Protein AF-A0A2G8JCI7-F1 (afdb_monomer)

Secondary structure (DSSP, 8-state):
-EETTEE--------SSTTTSS--TTTTHHHHHHHHHHHHHHHHHHT-SS--TTTS---S--EEE------SSPPPHHHHHHHHHHTTTSEEE-

Structure (mmCIF, N/CA/C/O backbone):
data_AF-A0A2G8JCI7-F1
#
_entry.id   AF-A0A2G8JCI7-F1
#
loop_
_atom_site.group_PDB
_atom_site.id
_atom_site.type_symbol
_atom_site.label_atom_id
_atom_site.label_alt_id
_atom_site.label_comp_id
_atom_site.label_asym_id
_atom_site.label_entity_id
_atom_site.label_seq_id
_atom_site.pdbx_PDB_ins_code
_atom_site.Cartn_x
_atom_site.Cartn_y
_atom_site.Cartn_z
_atom_site.occupancy
_atom_site.B_iso_or_equiv
_atom_site.auth_seq_id
_atom_site.auth_comp_id
_atom_site.auth_asym_id
_atom_site.auth_atom_id
_atom_site.pdbx_PDB_model_num
ATOM 1 N N . LEU A 1 1 ? -20.769 -5.703 -0.640 1.00 59.75 1 LEU A N 1
ATOM 2 C CA . LEU A 1 1 ? -20.681 -6.949 -1.430 1.00 59.75 1 LEU A CA 1
ATOM 3 C C . LEU A 1 1 ? -21.039 -8.122 -0.526 1.00 59.75 1 LEU A C 1
ATOM 5 O O . LEU A 1 1 ? -20.855 -8.003 0.682 1.00 59.75 1 LEU A O 1
ATOM 9 N N . GLN A 1 2 ? -21.556 -9.215 -1.081 1.00 62.34 2 GLN A N 1
ATOM 10 C CA . GLN A 1 2 ? -21.710 -10.482 -0.367 1.00 62.34 2 GLN A CA 1
ATOM 11 C C . GLN A 1 2 ? -20.849 -11.508 -1.094 1.00 62.34 2 GLN A C 1
ATOM 13 O O . GLN A 1 2 ? -21.037 -11.719 -2.288 1.00 62.34 2 GLN A O 1
ATOM 18 N N . GLU A 1 3 ? -19.893 -12.097 -0.389 1.00 73.12 3 GLU A N 1
ATOM 19 C CA . GLU A 1 3 ? -19.030 -13.149 -0.921 1.00 73.12 3 GLU A CA 1
ATOM 20 C C . GLU A 1 3 ? -19.130 -14.338 0.028 1.00 73.12 3 GLU A C 1
ATOM 22 O O . GLU A 1 3 ? -18.928 -14.182 1.230 1.00 73.12 3 GLU A O 1
ATOM 27 N N . SER A 1 4 ? -19.541 -15.501 -0.483 1.00 72.25 4 SER A N 1
ATOM 28 C CA . SER A 1 4 ? -19.650 -16.743 0.300 1.00 72.25 4 SER A CA 1
ATOM 29 C C . SER A 1 4 ? -20.388 -16.585 1.645 1.00 72.25 4 SER A C 1
ATOM 31 O O . SER A 1 4 ? -19.954 -17.105 2.668 1.00 72.25 4 SER A O 1
ATOM 33 N N . ASN A 1 5 ? -21.512 -15.853 1.652 1.00 79.69 5 ASN A N 1
ATOM 34 C CA . ASN A 1 5 ? -22.334 -15.526 2.835 1.00 79.69 5 ASN A CA 1
ATOM 35 C C . ASN A 1 5 ? -21.706 -14.574 3.871 1.00 79.69 5 ASN A C 1
ATOM 37 O O . ASN A 1 5 ? -22.294 -14.350 4.928 1.00 79.69 5 ASN A O 1
ATOM 41 N N . VAL A 1 6 ? -20.577 -13.939 3.552 1.00 84.69 6 VAL A N 1
ATOM 42 C CA . VAL A 1 6 ? -19.965 -12.884 4.367 1.00 84.69 6 VAL A CA 1
ATOM 43 C C . VAL A 1 6 ? -20.326 -11.515 3.795 1.00 84.69 6 VAL A C 1
ATOM 45 O O . VAL A 1 6 ? -20.226 -11.268 2.590 1.00 84.69 6 VAL A O 1
ATOM 48 N N . LYS A 1 7 ? -20.743 -10.590 4.668 1.00 83.25 7 LYS A N 1
ATOM 49 C CA . LYS A 1 7 ? -20.921 -9.182 4.304 1.00 83.25 7 LYS A CA 1
ATOM 50 C C . LYS A 1 7 ? -19.544 -8.533 4.180 1.00 83.25 7 LYS A C 1
ATOM 52 O O . LYS A 1 7 ? -18.909 -8.213 5.179 1.00 83.25 7 LYS A O 1
ATOM 57 N N . LEU A 1 8 ? -19.098 -8.333 2.946 1.00 87.94 8 LEU A N 1
ATOM 58 C CA . LEU A 1 8 ? -17.771 -7.822 2.639 1.00 87.94 8 LEU A CA 1
ATOM 59 C C . LEU A 1 8 ? -17.788 -6.301 2.457 1.00 87.94 8 LEU A C 1
ATOM 61 O O . LEU A 1 8 ? -18.561 -5.759 1.649 1.00 87.94 8 LEU A O 1
ATOM 65 N N . LYS A 1 9 ? -16.878 -5.629 3.168 1.00 88.75 9 LYS A N 1
ATOM 66 C CA . LYS A 1 9 ? -16.500 -4.232 2.940 1.00 88.75 9 LYS A CA 1
ATOM 67 C C . LYS A 1 9 ? -15.137 -4.196 2.248 1.00 88.75 9 LYS A C 1
ATOM 69 O O . LYS A 1 9 ? -14.099 -4.113 2.891 1.00 88.75 9 LYS A O 1
ATOM 74 N N . LEU A 1 10 ? -15.171 -4.322 0.926 1.00 91.81 10 LEU A N 1
ATOM 75 C CA . LEU A 1 10 ? -13.982 -4.313 0.083 1.00 91.81 10 LEU A CA 1
ATOM 76 C C . LEU A 1 10 ? -13.592 -2.873 -0.260 1.00 91.81 10 LEU A C 1
ATOM 78 O O . LEU A 1 10 ? -14.437 -2.105 -0.720 1.00 91.81 10 LEU A O 1
ATOM 82 N N . THR A 1 11 ? -12.313 -2.544 -0.085 1.00 94.94 11 THR A N 1
ATOM 83 C CA . THR A 1 11 ? -11.712 -1.288 -0.548 1.00 94.94 11 THR A CA 1
ATOM 84 C C . THR A 1 11 ? -10.607 -1.623 -1.539 1.00 94.94 11 THR A C 1
ATOM 86 O O . THR A 1 11 ? -9.732 -2.429 -1.232 1.00 94.94 11 THR A O 1
ATOM 89 N N . VAL A 1 12 ? -10.651 -1.010 -2.721 1.00 95.06 12 VAL A N 1
ATOM 90 C CA . VAL A 1 12 ? -9.606 -1.134 -3.744 1.00 95.06 12 VAL A CA 1
ATOM 91 C C . VAL A 1 12 ? -8.891 0.205 -3.847 1.00 95.06 12 VAL A C 1
ATOM 93 O O . VAL A 1 12 ? -9.532 1.230 -4.081 1.00 95.06 12 VAL A O 1
ATOM 96 N N . VAL A 1 13 ? -7.574 0.193 -3.652 1.00 95.25 13 VAL A N 1
ATOM 97 C CA . VAL A 1 13 ? -6.715 1.375 -3.767 1.00 95.25 13 VAL A CA 1
ATOM 98 C C . VAL A 1 13 ? -5.865 1.225 -5.021 1.00 95.25 13 VAL A C 1
ATOM 100 O O . VAL A 1 13 ? -5.091 0.279 -5.135 1.00 95.25 13 VAL A O 1
ATOM 103 N N . ASN A 1 14 ? -6.009 2.167 -5.952 1.00 93.94 14 ASN A N 1
ATOM 104 C CA . ASN A 1 14 ? -5.241 2.191 -7.193 1.00 93.94 14 ASN A CA 1
ATOM 105 C C . ASN A 1 14 ? -4.097 3.199 -7.087 1.00 93.94 14 ASN A C 1
ATOM 107 O O . ASN A 1 14 ? -4.289 4.320 -6.614 1.00 93.94 14 ASN A O 1
ATOM 111 N N . THR A 1 15 ? -2.920 2.821 -7.578 1.00 91.25 15 THR A N 1
ATOM 112 C CA . THR A 1 15 ? -1.793 3.738 -7.748 1.00 91.25 15 THR A CA 1
ATOM 113 C C . THR A 1 15 ? -1.925 4.442 -9.096 1.00 91.25 15 THR A C 1
ATOM 115 O O . THR A 1 15 ? -2.153 3.812 -10.127 1.00 91.25 15 THR A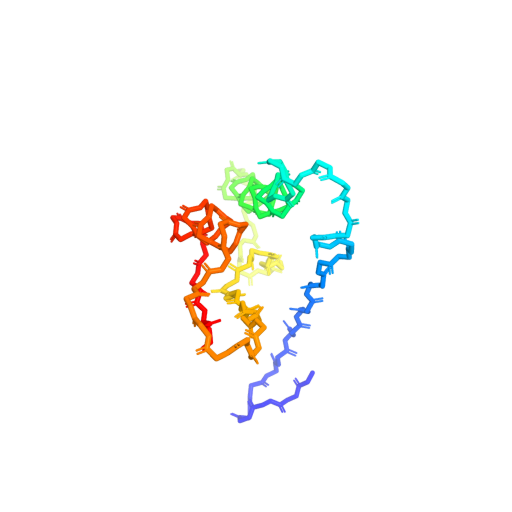 O 1
ATOM 118 N N . VAL A 1 16 ? -1.820 5.769 -9.097 1.00 90.00 16 VAL A N 1
ATOM 119 C CA . VAL A 1 16 ? -1.931 6.588 -10.312 1.00 90.00 16 VAL A CA 1
ATOM 120 C C . VAL A 1 16 ? -0.545 7.113 -10.672 1.00 90.00 16 VAL A C 1
ATOM 122 O O . VAL A 1 16 ? 0.175 7.595 -9.800 1.00 90.00 16 VAL A O 1
ATOM 125 N N . GLY A 1 17 ? -0.160 7.019 -11.946 1.00 83.88 17 GLY A N 1
ATOM 126 C CA . GLY A 1 17 ? 1.107 7.572 -12.436 1.00 83.88 17 GLY A CA 1
ATOM 127 C C . GLY A 1 17 ? 2.362 6.766 -12.073 1.00 83.88 17 GLY A C 1
ATOM 128 O O . GLY A 1 17 ? 3.479 7.285 -12.164 1.00 83.88 17 GLY A O 1
ATOM 129 N N . PHE A 1 18 ? 2.214 5.517 -11.614 1.00 86.69 18 PHE A N 1
ATOM 130 C CA . PHE A 1 18 ? 3.355 4.683 -11.234 1.00 86.69 18 PHE A CA 1
ATOM 131 C C . PHE A 1 18 ? 4.207 4.330 -12.461 1.00 86.69 18 PHE A C 1
ATOM 133 O O . PHE A 1 18 ? 3.777 3.601 -13.349 1.00 86.69 18 PHE A O 1
ATOM 140 N N . GLY A 1 19 ? 5.445 4.830 -12.486 1.00 82.69 19 GLY A N 1
ATOM 141 C CA . GLY A 1 19 ? 6.398 4.569 -13.565 1.00 82.69 19 GLY A CA 1
ATOM 142 C C . GLY A 1 19 ? 6.322 5.523 -14.764 1.00 82.69 19 GLY A C 1
ATOM 143 O O . GLY A 1 19 ? 7.115 5.336 -15.691 1.00 82.69 19 GLY A O 1
ATOM 144 N N . ASP A 1 20 ? 5.462 6.548 -14.727 1.00 86.56 20 ASP A N 1
ATOM 145 C CA . ASP A 1 20 ? 5.286 7.529 -15.816 1.00 86.56 20 ASP A CA 1
ATOM 146 C C . ASP A 1 20 ? 6.309 8.677 -15.779 1.00 86.56 20 ASP A C 1
ATOM 148 O O . ASP A 1 20 ? 6.594 9.308 -16.796 1.00 86.56 20 ASP A O 1
ATOM 152 N N . GLN A 1 21 ? 6.894 8.950 -14.611 1.00 82.38 21 GLN A N 1
ATOM 153 C CA . GLN A 1 21 ? 7.860 10.037 -14.432 1.00 82.38 21 GLN A CA 1
ATOM 154 C C . GLN A 1 21 ? 9.223 9.714 -15.064 1.00 82.38 21 GLN A C 1
ATOM 156 O O . GLN A 1 21 ? 9.631 8.556 -15.118 1.00 82.38 21 GLN A O 1
ATOM 161 N N . ILE A 1 22 ? 9.970 10.737 -15.499 1.00 81.38 22 ILE A N 1
ATOM 162 C CA . ILE A 1 22 ? 11.341 10.556 -16.016 1.00 81.38 22 ILE A CA 1
ATOM 163 C C . ILE A 1 22 ? 12.270 10.065 -14.896 1.00 81.38 22 ILE A C 1
ATOM 165 O O . ILE A 1 22 ? 12.986 9.082 -15.081 1.00 81.38 22 ILE A O 1
ATOM 169 N N . ASN A 1 23 ? 12.220 10.711 -13.725 1.00 82.12 23 ASN A N 1
ATOM 170 C CA . ASN A 1 23 ? 12.891 10.221 -12.526 1.00 82.12 23 ASN A CA 1
ATOM 171 C C . ASN A 1 23 ? 11.957 9.269 -11.764 1.00 82.12 23 ASN A C 1
ATOM 173 O O . ASN A 1 23 ? 10.874 9.661 -11.334 1.00 82.12 23 ASN A O 1
ATOM 177 N N . LYS A 1 24 ? 12.388 8.015 -11.610 1.00 84.06 24 LYS A N 1
ATOM 178 C CA . LYS A 1 24 ? 11.600 6.923 -11.017 1.00 84.06 24 LYS A CA 1
ATOM 179 C C . LYS A 1 24 ? 12.162 6.421 -9.687 1.00 84.06 24 LYS A C 1
ATOM 181 O O . LYS A 1 24 ? 11.643 5.454 -9.136 1.00 84.06 24 LYS A O 1
ATOM 186 N N . GLU A 1 25 ? 13.220 7.049 -9.172 1.00 79.69 25 GLU A N 1
ATOM 187 C CA . GLU A 1 25 ? 13.942 6.575 -7.982 1.00 79.69 25 GLU A CA 1
ATOM 188 C C . GLU A 1 25 ? 13.052 6.502 -6.739 1.00 79.69 25 GLU A C 1
ATOM 190 O O . GLU A 1 25 ? 13.224 5.620 -5.902 1.00 79.69 25 GLU A O 1
ATOM 195 N N . GLU A 1 26 ? 12.061 7.388 -6.643 1.00 85.56 26 GLU A N 1
ATOM 196 C CA . GLU A 1 26 ? 11.197 7.520 -5.469 1.00 85.56 26 GLU A CA 1
ATOM 197 C C . GLU A 1 26 ? 9.718 7.251 -5.770 1.00 85.56 26 GLU A C 1
ATOM 199 O O . GLU A 1 26 ? 8.847 7.576 -4.966 1.00 85.56 26 GLU A O 1
ATOM 204 N N . SER A 1 27 ? 9.408 6.603 -6.900 1.00 89.06 27 SER A N 1
ATOM 205 C CA . SER A 1 27 ? 8.020 6.307 -7.297 1.00 89.06 27 SER A CA 1
ATOM 206 C C . SER A 1 27 ? 7.264 5.417 -6.302 1.00 89.06 27 SER A C 1
ATOM 208 O O . SER A 1 27 ? 6.037 5.394 -6.315 1.00 89.06 27 SER A O 1
ATOM 210 N N . TYR A 1 28 ? 7.975 4.699 -5.428 1.00 92.19 28 TYR A N 1
ATOM 211 C CA . TYR A 1 28 ? 7.376 3.890 -4.367 1.00 92.19 28 TYR A CA 1
ATOM 212 C C . TYR A 1 28 ? 6.926 4.711 -3.151 1.00 92.19 28 TYR A C 1
ATOM 214 O O . TYR A 1 28 ? 6.088 4.222 -2.396 1.00 92.19 28 TYR A O 1
ATOM 222 N N . LYS A 1 29 ? 7.470 5.920 -2.931 1.00 93.44 29 LYS A N 1
ATOM 223 C CA . LYS A 1 29 ? 7.229 6.689 -1.698 1.00 93.44 29 LYS A CA 1
ATOM 224 C C . LYS A 1 29 ? 5.746 6.954 -1.446 1.00 93.44 29 LYS A C 1
ATOM 226 O O . LYS A 1 29 ? 5.285 6.540 -0.393 1.00 93.44 29 LYS A O 1
ATOM 231 N N . PRO A 1 30 ? 4.954 7.477 -2.406 1.00 94.06 30 PRO A N 1
ATOM 232 C CA . PRO A 1 30 ? 3.536 7.739 -2.153 1.00 94.06 30 PRO A CA 1
ATOM 233 C C . PRO A 1 30 ? 2.743 6.478 -1.782 1.0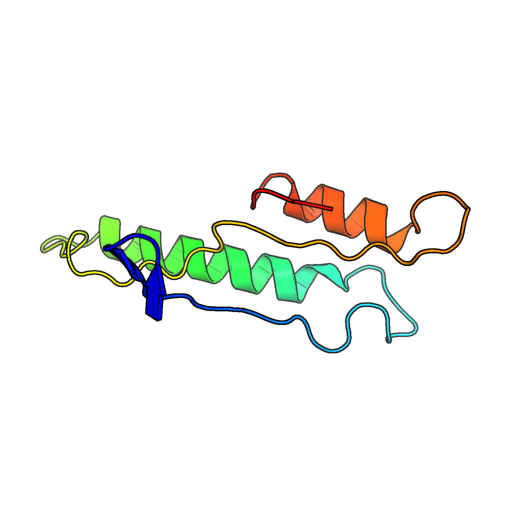0 94.06 30 PRO A C 1
ATOM 235 O O . PRO A 1 30 ? 1.777 6.547 -1.028 1.00 94.06 30 PRO A O 1
ATOM 238 N N . ILE A 1 31 ? 3.153 5.316 -2.307 1.00 94.75 31 ILE A N 1
ATOM 239 C CA . ILE A 1 31 ? 2.527 4.022 -2.013 1.00 94.75 31 ILE A CA 1
ATOM 240 C C . ILE A 1 31 ? 2.860 3.601 -0.579 1.00 94.75 31 ILE A C 1
ATOM 242 O O . ILE A 1 31 ? 1.969 3.2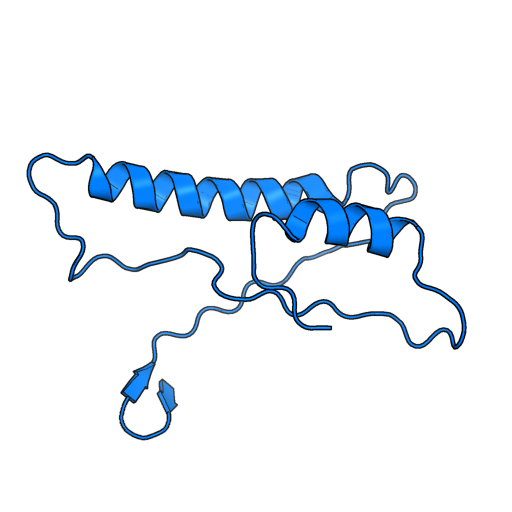30 0.181 1.00 94.75 31 ILE A O 1
ATOM 246 N N . VAL A 1 32 ? 4.141 3.676 -0.211 1.00 95.56 32 VAL A N 1
ATOM 247 C CA . VAL A 1 32 ? 4.620 3.350 1.136 1.00 95.56 32 VAL A CA 1
ATOM 248 C C . VAL A 1 32 ? 4.012 4.288 2.174 1.00 95.56 32 VAL A C 1
ATOM 250 O O . VAL A 1 32 ? 3.481 3.806 3.168 1.00 95.56 32 VAL A 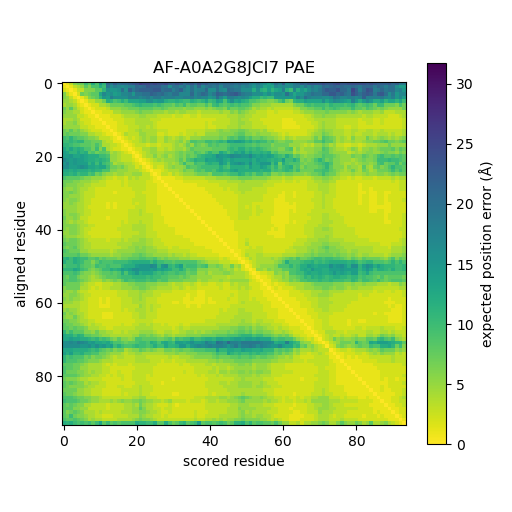O 1
ATOM 253 N N . ASP A 1 33 ? 4.010 5.593 1.911 1.00 96.00 33 ASP A N 1
ATOM 254 C CA . ASP A 1 33 ? 3.454 6.609 2.804 1.00 96.00 33 ASP A CA 1
ATOM 255 C C . ASP A 1 33 ? 1.954 6.378 3.028 1.00 96.00 33 ASP A C 1
ATOM 257 O O . ASP A 1 33 ? 1.465 6.477 4.151 1.00 96.00 33 ASP A O 1
ATOM 261 N N . HIS A 1 34 ? 1.214 6.001 1.977 1.00 96.75 34 HIS A N 1
ATOM 262 C CA . HIS A 1 34 ? -0.196 5.651 2.115 1.00 96.75 34 HIS A CA 1
ATOM 263 C C . HIS A 1 34 ? -0.401 4.433 3.025 1.00 96.75 34 HIS A C 1
ATOM 265 O O . HIS A 1 34 ? -1.274 4.475 3.893 1.00 96.75 34 HIS A O 1
ATOM 271 N N . ILE A 1 35 ? 0.394 3.372 2.840 1.00 96.88 35 ILE A N 1
ATOM 272 C CA . ILE A 1 35 ? 0.342 2.154 3.663 1.00 96.88 35 ILE A CA 1
ATOM 273 C C . ILE A 1 35 ? 0.674 2.480 5.124 1.00 96.88 35 ILE A C 1
ATOM 275 O O . ILE A 1 35 ? -0.086 2.112 6.021 1.00 96.88 35 ILE A O 1
ATOM 279 N N . ASP A 1 36 ? 1.759 3.218 5.355 1.00 97.31 36 ASP A N 1
ATOM 280 C CA . ASP A 1 36 ? 2.215 3.599 6.691 1.00 97.31 36 ASP A CA 1
ATOM 281 C C . ASP A 1 36 ? 1.195 4.493 7.400 1.00 97.31 36 ASP A C 1
ATOM 283 O O . ASP A 1 36 ? 0.925 4.292 8.582 1.00 97.31 36 ASP A O 1
ATOM 287 N N . GLN A 1 37 ? 0.522 5.390 6.677 1.00 97.88 37 GLN A N 1
ATOM 288 C CA . GLN A 1 37 ? -0.572 6.176 7.241 1.00 97.88 37 GLN A CA 1
ATOM 289 C C . GLN A 1 37 ? -1.752 5.299 7.692 1.00 97.88 37 GLN A C 1
ATOM 291 O O . GLN A 1 37 ? -2.377 5.604 8.708 1.00 97.88 37 GLN A O 1
ATOM 296 N N . GLN A 1 38 ? -2.076 4.211 6.978 1.00 97.75 38 GLN A N 1
ATOM 297 C CA . GLN A 1 38 ? -3.138 3.295 7.420 1.00 97.75 38 GLN A CA 1
ATOM 298 C C . GLN A 1 38 ? -2.718 2.500 8.659 1.00 97.75 38 GLN A C 1
ATOM 300 O O . GLN A 1 38 ? -3.544 2.272 9.544 1.00 97.75 38 GLN A O 1
ATOM 305 N N . PHE A 1 39 ? -1.442 2.113 8.751 1.00 97.00 39 PHE A N 1
ATOM 306 C CA . PHE A 1 39 ? -0.902 1.499 9.963 1.00 97.00 39 PHE A CA 1
ATOM 307 C C . PHE A 1 39 ? -0.943 2.447 11.154 1.00 97.00 39 PHE A C 1
ATOM 309 O O . PHE A 1 39 ? -1.409 2.048 12.219 1.00 97.00 39 PHE A O 1
ATOM 316 N N . GLU A 1 40 ? -0.544 3.701 10.962 1.00 97.12 40 GLU A N 1
ATOM 317 C CA . GLU A 1 40 ? -0.585 4.715 12.011 1.00 97.12 40 GLU A CA 1
ATOM 318 C C . GLU A 1 40 ? -2.022 4.962 12.487 1.00 97.12 40 GLU A C 1
ATOM 320 O O . GLU A 1 40 ? -2.292 4.944 13.684 1.00 97.12 40 GLU A O 1
ATOM 325 N N . ASN A 1 41 ? -2.981 5.099 11.567 1.00 95.75 41 ASN A N 1
ATOM 326 C CA . ASN A 1 41 ? -4.393 5.289 11.913 1.00 95.75 41 ASN A CA 1
ATOM 327 C C . ASN A 1 41 ? -4.944 4.141 12.773 1.00 95.75 41 ASN A C 1
ATOM 329 O O . ASN A 1 41 ? -5.673 4.383 13.738 1.00 95.75 41 ASN A O 1
ATOM 333 N N . TYR A 1 42 ? -4.586 2.903 12.428 1.00 95.81 42 TYR A N 1
ATOM 334 C CA . TYR A 1 42 ? -4.982 1.723 13.188 1.00 95.81 42 TYR A CA 1
ATOM 335 C C . TYR A 1 42 ? -4.311 1.699 14.570 1.00 95.81 42 TYR A C 1
ATOM 337 O O . TYR A 1 42 ? -4.990 1.506 15.578 1.00 95.81 42 TYR A O 1
ATOM 345 N N . LEU A 1 43 ? -3.005 1.983 14.640 1.00 95.62 43 LEU A N 1
ATOM 346 C CA . LEU A 1 43 ? -2.255 2.059 15.896 1.00 95.62 43 LEU A CA 1
ATOM 347 C C . LEU A 1 43 ? -2.839 3.119 16.842 1.00 95.62 43 LEU A C 1
ATOM 349 O O . LEU A 1 43 ? -3.028 2.862 18.029 1.00 95.62 43 LEU A O 1
ATOM 353 N N . GLN A 1 44 ? -3.185 4.297 16.322 1.00 94.50 44 GLN A N 1
ATOM 354 C CA . GLN A 1 44 ? -3.802 5.362 17.112 1.00 94.50 44 GLN A CA 1
ATOM 355 C C . GLN A 1 44 ? -5.152 4.937 17.706 1.00 94.50 44 GLN A C 1
ATOM 357 O O . GLN A 1 44 ? -5.471 5.323 18.829 1.00 94.50 44 GLN A O 1
ATOM 362 N N . GLU A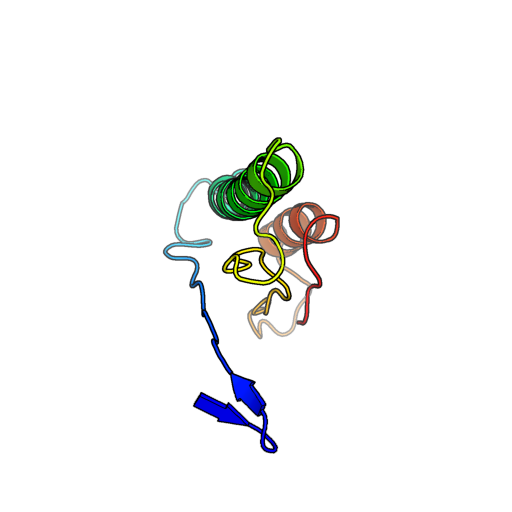 1 45 ? -5.942 4.119 17.003 1.00 93.50 45 GLU A N 1
ATOM 363 C CA . GLU A 1 45 ? -7.176 3.548 17.556 1.00 93.50 45 GLU A CA 1
ATOM 364 C C . GLU A 1 45 ? -6.888 2.524 18.664 1.00 93.50 45 GLU A C 1
ATOM 3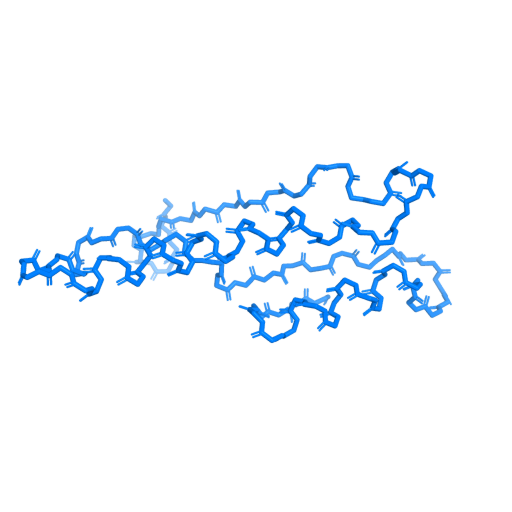66 O O . GLU A 1 45 ? -7.553 2.541 19.705 1.00 93.50 45 GLU A O 1
ATOM 371 N N . GLU A 1 46 ? -5.873 1.672 18.490 1.00 92.12 46 GLU A N 1
ATOM 372 C CA . GLU A 1 46 ? -5.452 0.706 19.514 1.00 92.12 46 GLU A CA 1
ATOM 373 C C . GLU A 1 46 ? -4.949 1.379 20.796 1.00 92.12 46 GLU A C 1
ATOM 375 O O . GLU A 1 46 ? -5.144 0.850 21.893 1.00 92.12 46 GLU A O 1
ATOM 380 N N . LEU A 1 47 ? -4.341 2.561 20.686 1.00 93.69 47 LEU A N 1
ATOM 381 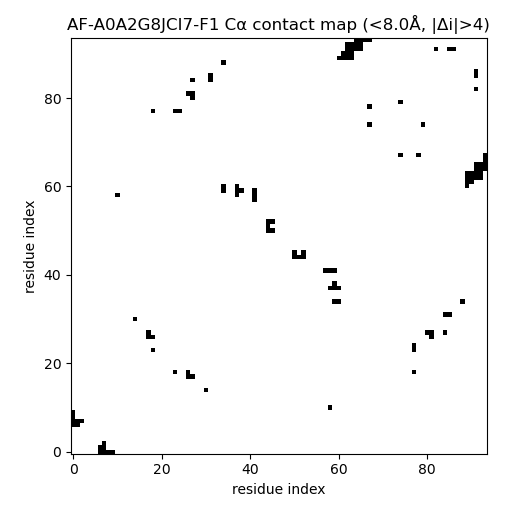C CA . LEU A 1 47 ? -3.806 3.310 21.823 1.00 93.69 47 LEU A CA 1
ATOM 382 C C . LEU A 1 47 ? -4.868 4.103 22.606 1.00 93.69 47 LEU A C 1
ATOM 384 O O . LEU A 1 47 ? -4.585 4.556 23.718 1.00 93.69 47 LEU A O 1
ATOM 388 N N . LYS A 1 48 ? -6.102 4.249 22.098 1.00 93.12 48 LYS A N 1
ATOM 389 C CA . LYS A 1 48 ? -7.175 4.964 22.816 1.00 93.12 48 LYS A CA 1
ATOM 390 C C . LYS A 1 48 ? -7.497 4.305 24.162 1.00 93.12 48 LYS A C 1
ATOM 392 O O . LYS A 1 48 ? -7.387 3.094 24.339 1.00 93.12 48 LYS A O 1
ATOM 397 N N . ILE A 1 49 ? -7.964 5.109 25.122 1.00 88.50 49 ILE A N 1
ATOM 398 C CA . ILE A 1 49 ? -8.437 4.613 26.429 1.00 88.50 49 ILE A CA 1
ATOM 399 C C . ILE A 1 49 ? -9.776 3.878 26.267 1.00 88.50 49 ILE A C 1
ATOM 401 O O . ILE A 1 49 ? -9.964 2.784 26.792 1.00 88.50 49 ILE A O 1
ATOM 405 N N . LYS A 1 50 ? -10.708 4.464 25.504 1.00 88.69 50 LYS A N 1
ATOM 406 C CA . LYS A 1 50 ? -11.978 3.835 25.114 1.00 88.69 50 LYS A CA 1
ATOM 407 C C . LYS A 1 50 ? -11.864 3.317 23.682 1.00 88.69 50 LYS A C 1
ATOM 409 O O . LYS A 1 50 ? -12.214 4.018 22.738 1.00 88.69 50 LYS A O 1
ATOM 414 N N . ARG A 1 51 ? -11.319 2.113 23.539 1.00 85.62 51 ARG A N 1
ATOM 415 C CA . ARG A 1 51 ? -11.056 1.470 22.243 1.00 85.62 51 ARG A CA 1
ATOM 416 C C . ARG A 1 51 ? -12.346 0.930 21.646 1.00 85.62 51 ARG A C 1
ATOM 418 O O . ARG A 1 51 ? -13.115 0.286 22.356 1.00 85.62 51 ARG A O 1
ATOM 425 N N . SER A 1 52 ? -12.546 1.127 20.347 1.00 86.88 52 SER A N 1
ATOM 426 C CA . SER A 1 52 ? -13.667 0.530 19.607 1.00 86.88 52 SER A CA 1
ATOM 427 C C . SER A 1 52 ? -13.181 -0.331 18.437 1.00 86.88 52 SER A C 1
ATOM 429 O O . SER A 1 52 ? -13.749 -0.290 17.354 1.00 86.88 52 SER A O 1
ATOM 431 N N . ILE A 1 53 ? -12.134 -1.139 18.652 1.00 84.88 53 ILE A N 1
ATOM 432 C CA . ILE A 1 53 ? -11.470 -1.936 17.596 1.00 84.88 53 ILE A CA 1
ATOM 433 C C . ILE A 1 53 ? -12.455 -2.862 16.863 1.00 84.88 53 ILE A C 1
ATOM 435 O O . ILE A 1 53 ? -12.357 -3.034 15.655 1.00 84.88 53 ILE A O 1
ATOM 439 N N . GLN A 1 54 ? -13.446 -3.418 17.567 1.00 82.69 54 GLN A N 1
ATOM 440 C CA . GLN A 1 54 ? -14.429 -4.342 16.981 1.00 82.69 54 GLN A CA 1
ATOM 441 C C . GLN A 1 54 ? -15.334 -3.691 15.926 1.00 82.69 54 GLN A C 1
ATOM 443 O O . GLN A 1 54 ? -15.832 -4.373 15.035 1.00 82.69 54 GLN A O 1
ATOM 448 N N . THR A 1 55 ? -15.584 -2.387 16.045 1.00 86.31 55 THR A N 1
ATOM 449 C CA . THR A 1 55 ? -16.423 -1.627 15.109 1.00 86.31 55 THR A CA 1
ATOM 450 C C . THR A 1 55 ? -15.601 -0.695 14.225 1.00 86.31 55 THR A C 1
ATOM 452 O O . THR A 1 55 ? -16.146 -0.097 13.293 1.00 86.31 55 THR A O 1
ATOM 455 N N . TYR A 1 56 ? -14.299 -0.576 14.497 1.00 91.25 56 TYR A N 1
ATOM 456 C CA . TYR A 1 56 ? -13.384 0.232 13.717 1.00 91.25 56 TYR A CA 1
ATOM 457 C C . TYR A 1 56 ? -13.257 -0.326 12.303 1.00 91.25 56 TYR A C 1
ATOM 459 O O . TYR A 1 56 ? -13.164 -1.532 12.072 1.00 91.25 56 TYR A O 1
ATOM 467 N N . HIS A 1 57 ? -13.262 0.580 11.334 1.00 91.50 57 HIS A N 1
ATOM 468 C CA . HIS A 1 57 ? -13.051 0.205 9.953 1.00 91.50 57 HIS A CA 1
ATOM 469 C C . HIS A 1 57 ? -11.557 0.066 9.686 1.00 91.50 57 HIS A C 1
ATOM 471 O O . HIS A 1 57 ? -10.876 1.072 9.513 1.00 91.50 57 HIS A O 1
ATOM 477 N N . ASP A 1 58 ? -11.072 -1.171 9.623 1.00 94.56 58 ASP A N 1
ATOM 478 C CA . ASP A 1 58 ? -9.686 -1.444 9.259 1.00 94.56 58 ASP A CA 1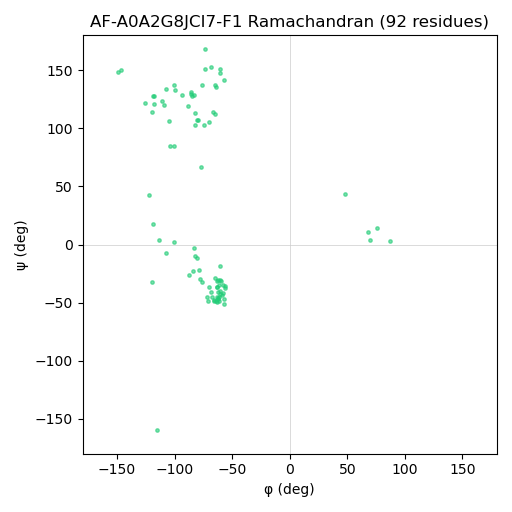
ATOM 479 C C . ASP A 1 58 ? -9.412 -1.018 7.807 1.00 94.56 58 ASP A C 1
ATOM 481 O O . ASP A 1 58 ? -9.969 -1.575 6.858 1.00 94.56 58 ASP A O 1
ATOM 485 N N . THR A 1 59 ? -8.581 0.011 7.643 1.00 96.00 59 THR A N 1
ATOM 486 C CA . THR A 1 59 ? -8.173 0.549 6.340 1.00 96.00 59 THR A CA 1
ATOM 487 C C . THR A 1 59 ? -6.790 0.078 5.906 1.00 96.00 59 THR A C 1
ATOM 489 O O . THR A 1 59 ? -6.326 0.495 4.845 1.00 96.00 59 THR A O 1
ATOM 492 N N . ARG A 1 60 ? -6.114 -0.777 6.685 1.00 96.94 60 ARG A N 1
ATOM 493 C CA . ARG A 1 60 ? -4.787 -1.289 6.329 1.00 96.94 60 ARG A CA 1
ATOM 494 C C . ARG A 1 60 ? -4.843 -2.052 5.008 1.00 96.94 60 ARG A C 1
ATOM 496 O O . ARG A 1 60 ? -5.838 -2.694 4.666 1.00 96.94 60 ARG A O 1
ATOM 503 N N . ILE A 1 61 ? -3.751 -1.996 4.250 1.00 97.12 61 ILE A N 1
ATOM 504 C CA . ILE A 1 61 ? -3.653 -2.740 2.995 1.00 97.12 61 ILE A CA 1
ATOM 505 C C . ILE A 1 61 ? -3.321 -4.198 3.319 1.00 97.12 61 ILE A C 1
ATOM 507 O O . ILE A 1 61 ? -2.205 -4.527 3.706 1.00 97.12 61 ILE A O 1
ATOM 511 N N . HIS A 1 62 ? -4.308 -5.078 3.157 1.00 95.06 62 HIS A N 1
ATOM 512 C CA . HIS A 1 62 ? -4.176 -6.506 3.464 1.00 95.06 62 HIS A CA 1
ATOM 513 C C . HIS A 1 62 ? -3.388 -7.280 2.398 1.00 95.06 62 HIS A C 1
ATOM 515 O O . HIS A 1 62 ? -2.693 -8.252 2.705 1.00 95.06 62 HIS A O 1
ATOM 521 N N . THR A 1 63 ? -3.501 -6.858 1.137 1.00 96.06 63 THR A N 1
ATOM 522 C CA . THR A 1 63 ? -2.793 -7.453 0.003 1.00 96.06 63 THR A CA 1
ATOM 523 C C . THR A 1 63 ? -2.505 -6.403 -1.064 1.00 96.06 63 THR A C 1
ATOM 525 O O . THR A 1 63 ? -3.272 -5.455 -1.237 1.00 96.06 63 THR A O 1
ATOM 528 N N . CYS A 1 64 ? -1.395 -6.572 -1.774 1.00 96.81 64 CYS A N 1
ATOM 529 C CA . CYS A 1 64 ? -0.982 -5.730 -2.885 1.00 96.81 64 CYS A CA 1
ATOM 530 C C . CYS A 1 64 ? -0.870 -6.598 -4.137 1.00 96.81 64 CYS A C 1
ATOM 532 O O . CYS A 1 64 ? -0.011 -7.475 -4.209 1.00 96.81 64 CYS A O 1
ATOM 534 N N . LEU A 1 65 ? -1.734 -6.342 -5.119 1.00 95.88 65 LEU A N 1
ATOM 535 C CA . LEU A 1 65 ? -1.617 -6.939 -6.446 1.00 95.88 65 LEU A CA 1
ATOM 536 C C . LEU A 1 65 ? -0.598 -6.126 -7.251 1.00 95.88 65 LEU A C 1
ATOM 538 O O . LEU A 1 65 ? -0.829 -4.951 -7.540 1.00 95.88 65 LEU A O 1
ATOM 542 N N . TYR A 1 66 ? 0.538 -6.735 -7.577 1.00 94.69 66 TYR A N 1
ATOM 543 C CA . TYR A 1 66 ? 1.646 -6.084 -8.263 1.00 94.69 66 TYR A CA 1
ATOM 544 C C . TYR A 1 66 ? 1.712 -6.521 -9.724 1.00 94.69 66 TYR A C 1
ATOM 546 O O . TYR A 1 66 ? 2.143 -7.625 -10.043 1.00 94.69 66 TYR A O 1
ATOM 554 N N . PHE A 1 67 ? 1.320 -5.625 -10.625 1.00 92.56 67 PHE A N 1
ATOM 555 C CA . PHE A 1 67 ? 1.266 -5.913 -12.054 1.00 92.56 67 PHE A CA 1
ATOM 556 C C . PHE A 1 67 ? 2.651 -5.791 -12.692 1.00 92.56 67 PHE A C 1
ATOM 558 O O . PHE A 1 67 ? 3.160 -4.691 -12.905 1.00 92.56 67 PHE A O 1
ATOM 565 N N . VAL A 1 68 ? 3.247 -6.932 -13.037 1.00 91.12 68 VAL A N 1
ATOM 566 C CA . VAL A 1 68 ? 4.490 -6.982 -13.813 1.00 91.12 68 VAL A CA 1
ATOM 567 C C . VAL A 1 68 ? 4.161 -6.905 -15.302 1.00 91.12 68 VAL A C 1
ATOM 569 O O . VAL A 1 68 ? 3.349 -7.673 -15.818 1.00 91.12 68 VAL A O 1
ATOM 572 N N . ALA A 1 69 ? 4.806 -5.983 -16.018 1.00 89.06 69 ALA A N 1
ATOM 573 C CA . ALA A 1 69 ? 4.618 -5.865 -17.460 1.00 89.06 69 ALA A CA 1
ATOM 574 C C . ALA A 1 69 ? 5.119 -7.135 -18.186 1.00 89.06 69 ALA A C 1
ATOM 576 O O . ALA A 1 69 ? 6.231 -7.584 -17.896 1.00 89.06 69 ALA A O 1
ATOM 577 N N . PRO A 1 70 ? 4.371 -7.686 -19.166 1.00 89.12 70 PRO A N 1
ATOM 578 C CA . PRO A 1 70 ? 4.741 -8.909 -19.880 1.00 89.12 70 PRO A CA 1
ATOM 579 C C . PRO A 1 70 ? 5.826 -8.630 -20.934 1.00 89.12 70 PRO A C 1
ATOM 581 O O . PRO A 1 70 ? 5.588 -8.688 -22.136 1.00 89.12 70 PRO A O 1
ATOM 584 N N . THR A 1 71 ? 7.031 -8.272 -20.491 1.00 86.00 71 THR A N 1
ATOM 585 C CA . THR A 1 71 ? 8.149 -7.893 -21.372 1.00 86.00 71 THR A CA 1
ATOM 586 C C . THR A 1 71 ? 8.914 -9.091 -21.934 1.00 86.00 71 THR A C 1
ATOM 588 O O . THR A 1 71 ? 9.767 -8.904 -22.794 1.00 86.00 71 THR A O 1
ATOM 591 N N . GLY A 1 72 ? 8.658 -10.308 -21.438 1.00 82.88 72 GLY A N 1
ATOM 592 C CA . GLY A 1 72 ? 9.396 -11.522 -21.817 1.00 82.88 72 GLY A CA 1
ATOM 593 C C . GLY A 1 72 ? 10.847 -11.572 -21.313 1.00 82.88 72 GLY A C 1
ATOM 594 O O . GLY A 1 72 ? 11.572 -12.514 -21.622 1.00 82.88 72 GLY A O 1
ATOM 595 N N . HIS A 1 73 ? 11.268 -10.576 -20.531 1.00 85.50 73 HIS A N 1
ATOM 596 C CA . HIS A 1 73 ? 12.599 -10.470 -19.936 1.00 85.50 73 HIS A CA 1
ATOM 597 C C . HIS A 1 73 ? 12.516 -10.542 -18.399 1.00 85.50 73 HIS A C 1
ATOM 599 O O . HIS A 1 73 ? 11.552 -11.056 -17.834 1.00 85.50 73 HIS A O 1
ATOM 605 N N . SER A 1 74 ? 13.547 -10.050 -17.708 1.00 88.12 74 SER A N 1
ATOM 606 C CA . SER A 1 74 ? 13.577 -9.899 -16.254 1.00 88.12 74 SER A CA 1
ATOM 607 C C . SER A 1 74 ? 12.706 -8.734 -15.759 1.00 88.12 74 SER A C 1
ATOM 609 O O . SER A 1 74 ? 12.253 -7.882 -16.528 1.00 88.12 74 SER A O 1
ATOM 611 N N . LEU A 1 75 ? 12.494 -8.692 -14.439 1.00 89.56 75 LEU A N 1
ATOM 612 C CA . LEU A 1 75 ? 11.844 -7.573 -13.751 1.00 89.56 75 LEU A CA 1
ATOM 613 C C . LEU A 1 75 ? 12.581 -6.257 -14.019 1.00 89.56 75 LEU A C 1
ATOM 615 O O . LEU A 1 75 ? 13.816 -6.221 -14.024 1.00 89.56 75 LEU A O 1
ATOM 619 N N . LYS A 1 76 ? 11.832 -5.161 -14.189 1.00 89.81 76 LYS A N 1
ATOM 620 C CA . LYS A 1 76 ? 12.443 -3.837 -14.332 1.00 89.81 76 LYS A CA 1
ATOM 621 C C . LYS A 1 76 ? 13.080 -3.430 -13.006 1.00 89.81 76 LYS A C 1
ATOM 623 O O . LYS A 1 76 ? 12.609 -3.799 -11.931 1.00 89.81 76 LYS A O 1
ATOM 628 N N . SER A 1 77 ? 14.107 -2.584 -13.065 1.00 90.12 77 SER A N 1
ATOM 629 C CA . SER A 1 77 ? 14.752 -2.045 -11.860 1.00 90.12 77 SER A CA 1
ATOM 630 C C . SER A 1 77 ? 13.757 -1.332 -10.937 1.00 90.12 77 SER A C 1
ATOM 632 O O . SER A 1 77 ? 13.846 -1.470 -9.721 1.00 90.12 77 SER A O 1
ATOM 634 N N . LEU A 1 78 ? 12.775 -0.623 -11.512 1.00 91.25 78 LEU A N 1
ATOM 635 C CA . LEU A 1 78 ? 11.688 0.001 -10.753 1.00 91.25 78 LEU A CA 1
ATOM 636 C C . LEU A 1 78 ? 10.855 -1.038 -9.990 1.00 91.25 78 LEU A C 1
ATOM 638 O O . LEU A 1 78 ? 10.534 -0.810 -8.821 1.00 91.25 78 LEU A O 1
ATOM 642 N N . ASP A 1 79 ? 10.542 -2.168 -10.630 1.00 91.81 79 ASP A N 1
ATOM 643 C CA . ASP A 1 79 ? 9.757 -3.243 -10.023 1.00 91.81 79 ASP A CA 1
ATOM 644 C C . ASP A 1 79 ? 10.514 -3.830 -8.832 1.00 91.81 79 ASP A C 1
ATOM 646 O O . ASP A 1 79 ? 9.997 -3.878 -7.720 1.00 91.81 79 ASP A O 1
ATOM 650 N N . LEU A 1 80 ? 11.794 -4.162 -9.030 1.00 91.81 80 LEU A N 1
ATOM 651 C CA . LEU A 1 80 ? 12.664 -4.697 -7.981 1.00 91.81 80 LEU A CA 1
ATOM 652 C C . LEU A 1 80 ? 12.759 -3.769 -6.763 1.00 91.81 80 LEU A C 1
ATOM 654 O O . LEU A 1 80 ? 12.624 -4.227 -5.627 1.00 91.81 80 LEU A O 1
ATOM 658 N N . VAL A 1 81 ? 12.982 -2.470 -6.984 1.00 92.81 81 VAL A N 1
ATOM 659 C CA . VAL A 1 81 ? 13.088 -1.483 -5.898 1.00 92.81 81 VAL A CA 1
ATOM 660 C C . VAL A 1 81 ? 11.756 -1.342 -5.168 1.00 92.81 81 VAL A C 1
ATOM 662 O O . VAL A 1 81 ? 11.723 -1.417 -3.940 1.00 92.81 81 VAL A O 1
ATOM 665 N N . THR A 1 82 ? 10.660 -1.178 -5.909 1.00 93.75 82 THR A N 1
ATOM 666 C CA . THR A 1 82 ? 9.328 -0.966 -5.329 1.00 93.75 82 THR A CA 1
ATOM 667 C C . THR A 1 82 ? 8.884 -2.185 -4.536 1.00 93.75 82 THR A C 1
ATOM 669 O O . THR A 1 82 ? 8.507 -2.065 -3.374 1.00 93.75 82 THR A O 1
ATOM 672 N N . MET A 1 83 ? 9.003 -3.377 -5.118 1.00 93.94 83 MET A N 1
ATOM 673 C CA . MET A 1 83 ? 8.618 -4.620 -4.460 1.00 93.94 83 MET A CA 1
ATOM 674 C C . MET A 1 83 ? 9.448 -4.864 -3.202 1.00 93.94 83 MET A C 1
ATOM 676 O O . MET A 1 83 ? 8.881 -5.206 -2.174 1.00 93.94 83 MET A O 1
ATOM 680 N N . LYS A 1 84 ? 10.761 -4.593 -3.222 1.00 93.75 84 LYS A N 1
ATOM 681 C CA . LYS A 1 84 ? 11.612 -4.709 -2.025 1.00 93.75 84 LYS A CA 1
ATOM 682 C C . LYS A 1 84 ? 11.198 -3.751 -0.902 1.00 93.75 84 LYS A C 1
ATOM 684 O O . LYS A 1 84 ? 11.398 -4.063 0.267 1.00 93.75 84 LYS A O 1
ATOM 689 N N . LYS A 1 85 ? 10.649 -2.578 -1.234 1.00 94.44 85 LYS A N 1
ATOM 690 C CA . LYS A 1 85 ? 10.131 -1.616 -0.245 1.00 94.44 85 LYS A CA 1
ATOM 691 C C . LYS A 1 85 ? 8.757 -2.006 0.302 1.00 94.44 85 LYS A C 1
ATOM 693 O O . LYS A 1 85 ? 8.459 -1.667 1.442 1.00 94.44 85 LYS A O 1
ATOM 698 N N . LEU A 1 86 ? 7.945 -2.699 -0.496 1.00 94.81 86 LEU A N 1
ATOM 699 C CA . LEU A 1 86 ? 6.598 -3.130 -0.121 1.00 94.81 86 LEU A CA 1
ATOM 700 C C . LEU A 1 86 ? 6.569 -4.491 0.593 1.00 94.81 86 LEU A C 1
ATOM 702 O O . LEU A 1 86 ? 5.672 -4.716 1.396 1.00 94.81 86 LEU A O 1
ATOM 706 N N . ASP A 1 87 ? 7.547 -5.366 0.348 1.00 94.44 87 ASP A N 1
ATOM 707 C CA . ASP A 1 87 ? 7.588 -6.749 0.855 1.00 94.44 87 ASP A CA 1
ATOM 708 C C . ASP A 1 87 ? 7.532 -6.836 2.389 1.00 94.44 87 ASP A C 1
ATOM 710 O O . ASP A 1 87 ? 6.887 -7.714 2.949 1.00 94.44 87 ASP A O 1
ATOM 714 N N . SER A 1 88 ? 8.131 -5.870 3.092 1.00 93.38 88 SER A N 1
ATOM 715 C CA . SER A 1 88 ? 8.078 -5.806 4.558 1.00 93.38 88 SER A CA 1
ATOM 716 C C . SER A 1 88 ? 6.815 -5.144 5.120 1.00 93.38 88 SER A C 1
ATOM 718 O O . SER A 1 88 ? 6.673 -5.053 6.339 1.00 93.38 88 SER A O 1
ATOM 720 N N . LYS A 1 89 ? 5.923 -4.639 4.260 1.00 94.25 89 LYS A N 1
ATOM 721 C CA . LYS A 1 89 ? 4.752 -3.838 4.652 1.00 94.25 89 LYS A CA 1
ATOM 722 C C . LYS A 1 89 ? 3.428 -4.472 4.248 1.00 94.25 89 LYS A C 1
ATOM 724 O O . LYS A 1 89 ? 2.443 -4.279 4.944 1.00 94.25 89 LYS A O 1
ATOM 729 N N . VAL A 1 90 ? 3.370 -5.206 3.141 1.00 96.12 90 VAL A N 1
ATOM 730 C CA . VAL A 1 90 ? 2.122 -5.775 2.617 1.00 96.12 90 VAL A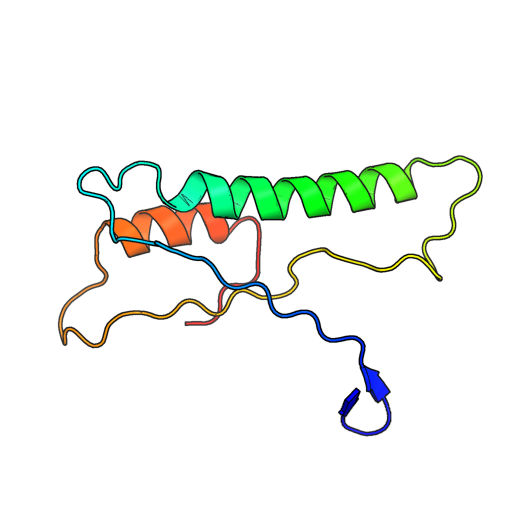 CA 1
ATOM 731 C C . VAL A 1 90 ? 2.374 -7.114 1.936 1.00 96.12 90 VAL A C 1
ATOM 733 O O . VAL A 1 90 ? 3.423 -7.333 1.340 1.00 96.12 90 VAL A O 1
ATOM 736 N N . ASN A 1 91 ? 1.377 -8.000 1.968 1.00 94.12 91 ASN A N 1
ATOM 737 C CA . ASN A 1 91 ? 1.422 -9.267 1.243 1.00 94.12 91 ASN A CA 1
ATOM 738 C C . ASN A 1 91 ? 1.326 -9.020 -0.268 1.00 94.12 91 ASN A C 1
ATOM 740 O O . ASN A 1 91 ? 0.244 -8.708 -0.779 1.00 94.12 91 ASN A O 1
ATOM 744 N N . ILE A 1 92 ? 2.448 -9.152 -0.974 1.00 95.44 92 ILE A N 1
ATOM 745 C CA . ILE A 1 92 ? 2.523 -8.947 -2.423 1.00 95.44 92 ILE A CA 1
ATOM 746 C C . ILE A 1 92 ? 2.098 -10.217 -3.168 1.00 95.44 92 ILE A C 1
ATOM 748 O O . ILE A 1 92 ? 2.663 -11.288 -2.957 1.00 95.44 92 ILE A O 1
ATOM 752 N N . VAL A 1 93 ? 1.168 -10.068 -4.109 1.00 94.75 93 VAL A N 1
ATOM 753 C CA . VAL A 1 93 ? 0.771 -11.086 -5.091 1.00 94.75 93 VAL A CA 1
ATOM 754 C C . VAL A 1 93 ? 1.096 -10.541 -6.480 1.00 94.75 93 VAL A C 1
ATOM 756 O O . VAL A 1 93 ? 0.729 -9.409 -6.786 1.00 94.75 93 VAL A O 1
ATOM 759 N N . ARG A 1 94 ? 1.824 -11.305 -7.296 1.00 85.00 94 ARG A N 1
ATOM 760 C CA . ARG A 1 94 ? 2.279 -10.907 -8.640 1.00 85.00 94 ARG A CA 1
ATOM 761 C C . ARG A 1 94 ? 1.595 -11.745 -9.704 1.00 85.00 94 ARG A C 1
ATOM 763 O O . ARG A 1 94 ? 1.367 -12.938 -9.404 1.00 85.00 94 ARG A O 1
#

Radius of gyration: 16.42 Å; Cα contacts (8 Å, |Δi|>4): 62; chains: 1; bounding box: 37×27×48 Å

Solvent-accessible surface area (backbone atoms only — not comparable to full-atom values): 6239 Å² total; per-residue (Å²): 94,74,56,97,91,39,86,44,89,83,83,87,86,81,84,78,72,74,78,72,52,92,78,51,91,62,61,47,49,69,58,51,51,53,47,50,51,29,49,49,57,51,50,57,46,72,68,40,91,84,58,55,73,92,79,51,81,83,70,54,62,77,61,41,84,48,87,75,78,94,75,90,68,80,82,51,72,64,52,56,55,39,48,66,67,38,60,86,73,31,51,72,45,113

Nearest PDB structures (foldseek):
  6upq-assembly1_B  TM=9.917E-01  e=2.135E-09  Homo sapiens
  6upa-assembly1_B  TM=9.940E-01  e=1.649E-08  Homo sapiens
  4kva-assembly1_B  TM=9.536E-01  e=3.124E-08  Schistosoma mansoni
  4kva-assembly1_A  TM=9.898E-01  e=1.358E-07  Schistosoma mansoni
  4kv9-assembly1_B  TM=8.571E-01  e=1.992E-07  Schistosoma mansoni

Foldseek 3Di:
DADPNDDDDDDDDDDPCQPVDPDNLCSLVVVLVVQVVLVVVLVVLVPDPPHPNVPDDRPHAAEDEDDADPPVDDGDPSSVVNCVSCVVRYHYDD

Organism: Stichopus japonicus (NCBI:txid307972)

pLDDT: mean 90.19, std 6.93, range [59.75, 97.88]

Mean predicted aligned error: 5.22 Å

Sequence (94 aa):
LQESNVKLKLTVVNTVGFGDQINKEESYKPIVDHIDQQFENYLQEELKIKRSIQTYHDTRIHTCLYFVAPTGHSLKSLDLVTMKKLDSKVNIVR

InterPro domains:
  IPR027417 P-loop containing nucleoside triphosphate hydrolase [G3DSA:3.40.50.300] (1-94)
  IPR030379 Septin-type guanine nucleotide-binding (G) domain [PF00735] (2-93)
  IPR030379 Septin-type guanine nucleotide-binding (G) domain [PS51719] (1-94)